Protein AF-K1SGU3-F1 (afdb_monomer)

Organism: NCBI:txid408170

InterPro domains:
  IPR025964 GGGtGRT protein [PF14057] (1-162)

Mean predicted aligned error: 10.77 Å

Solvent-accessible surface area (backbone atoms only — not comparable to full-atom values): 9312 Å² total; per-residue (Å²): 97,28,15,44,38,40,65,48,66,40,85,89,80,68,47,74,42,81,77,44,77,48,69,73,36,75,68,77,40,28,72,43,73,45,74,72,63,95,45,41,68,47,38,30,43,50,42,59,74,71,59,62,45,70,50,75,43,73,51,34,76,54,74,85,53,46,58,53,62,17,49,18,52,43,47,53,52,29,55,77,70,73,44,79,65,48,32,31,37,44,34,26,22,30,59,61,39,36,24,30,84,70,60,75,51,42,78,60,25,52,58,53,33,51,49,56,48,62,53,41,35,82,44,73,42,77,59,47,96,78,44,73,65,50,58,53,42,29,69,72,73,70,43,54,68,68,58,47,49,51,52,52,50,52,51,52,50,52,50,53,53,35,45,76,68,65,75,101

Nearest PDB structures (foldseek):
  6hcd-assembly2_D  TM=2.982E-01  e=5.479E-02  Archaeoglobus fulgidus
  3kia-assembly1_C  TM=4.310E-01  e=1.080E+00  synthetic construct
  5x3t-assembly1_H  TM=3.582E-01  e=7.813E-01  Mycobacterium tuberculosis H37Rv
  3fdx-assembly1_A  TM=3.004E-01  e=2.509E+00  Klebsiella pneumoniae subsp. pneumoniae MGH 78578

Foldseek 3Di:
DEKEWEWDADPVVLDIDTPDIHQPDDDPRHVHYDYDDPALSNLLNVCVVVVAAEEEAEAPLPVPPRRLVNLLVNQVVCVVVVHHHAYEYAALRLCVCLPCVNVVPHPVSVVVSVCSRPSHHPYYQNDDCPDVVQVVCCVVVVDGRVVVVVVVVVVVVVVVVCVVVVVD

Sequence (168 aa):
GFTYVQTKFDYYTGKLEIVKETAYSKGERANVRCYGADDVREGVAIMHHEGVDVSITGNSTNPTRFQHPVAGTYKKECIEQGKKYFSVASGGGTGRTLHPDNMAAGPASYGMTDTMGRMHSDAQFAGSSSVPAHVEMMGLIGMGNNPMVGATVAVAVAVEEAAKAGKF

pLDDT: mean 81.57, std 15.3, range [46.88, 97.88]

Radius of gyration: 18.99 Å; Cα contacts (8 Å, |Δi|>4): 237; chains: 1; bounding box: 48×47×56 Å

Secondary structure (DSSP, 8-state):
--EEEEEEE-TTT--EEEEEEEESSSSGGGG-EEE--SSHHHHHHHHHHTT-SEEEEPP-SSTTSTHHHHHHHHHHHHHHTT---EEEEETTTHHHHT-HHHHT-TTHHHHHHHHHHHTT-SEEE---TTSHHHHHHHHHHS--HHHHHHHHHHHHHHHHHHHHTT--

Structure (mmCIF, N/CA/C/O backbone):
data_AF-K1SGU3-F1
#
_entry.id   AF-K1SGU3-F1
#
loop_
_atom_site.group_PDB
_atom_site.id
_atom_site.type_symbol
_atom_site.label_atom_id
_atom_site.label_alt_id
_atom_site.label_comp_id
_atom_site.label_asym_id
_atom_site.label_entity_id
_atom_site.label_seq_id
_atom_site.pdbx_PDB_ins_code
_atom_site.Cartn_x
_atom_site.Cartn_y
_atom_site.Cartn_z
_atom_site.occupancy
_atom_site.B_iso_or_equiv
_atom_site.auth_seq_id
_atom_site.auth_comp_id
_atom_site.auth_asym_id
_atom_site.auth_atom_id
_atom_site.pdbx_PDB_model_num
ATOM 1 N N . GLY A 1 1 ? 5.837 -17.575 6.474 1.00 86.31 1 GLY A N 1
ATOM 2 C CA . GLY A 1 1 ? 5.232 -18.318 5.360 1.00 86.31 1 GLY A CA 1
ATOM 3 C C . GLY A 1 1 ? 4.372 -17.353 4.590 1.00 86.31 1 GLY A C 1
ATOM 4 O O . GLY A 1 1 ? 3.829 -16.465 5.237 1.00 86.31 1 GLY A O 1
ATOM 5 N N . PHE A 1 2 ? 4.359 -17.467 3.268 1.00 95.94 2 PHE A N 1
ATOM 6 C CA . PHE A 1 2 ? 3.615 -16.608 2.348 1.00 95.94 2 PHE A CA 1
ATOM 7 C C . PHE A 1 2 ? 3.502 -17.304 0.983 1.00 95.94 2 PHE A C 1
ATOM 9 O O . PHE A 1 2 ? 4.184 -18.307 0.736 1.00 95.94 2 PHE A O 1
ATOM 16 N N . THR A 1 3 ? 2.673 -16.753 0.106 1.00 97.81 3 THR A N 1
ATOM 17 C CA . THR A 1 3 ? 2.586 -17.102 -1.312 1.00 97.81 3 THR A CA 1
ATOM 18 C C . THR A 1 3 ? 3.156 -15.955 -2.127 1.00 97.81 3 THR A C 1
ATOM 20 O O . THR A 1 3 ? 2.662 -14.834 -2.055 1.00 97.81 3 THR A O 1
ATOM 23 N N . TYR A 1 4 ? 4.229 -16.216 -2.869 1.00 97.69 4 TYR A N 1
ATOM 24 C CA . TYR A 1 4 ? 4.753 -15.249 -3.829 1.00 97.69 4 TYR A CA 1
ATOM 25 C C . TYR A 1 4 ? 3.826 -15.195 -5.038 1.00 97.69 4 TYR A C 1
ATOM 27 O O . TYR A 1 4 ? 3.503 -16.244 -5.598 1.00 97.69 4 TYR A O 1
ATOM 35 N N . VAL A 1 5 ? 3.425 -13.987 -5.423 1.00 97.88 5 VAL A N 1
ATOM 36 C CA . VAL A 1 5 ? 2.577 -13.730 -6.584 1.00 97.88 5 VAL A CA 1
ATOM 37 C C . VAL A 1 5 ? 3.363 -12.856 -7.549 1.00 97.88 5 VAL A C 1
ATOM 39 O O . VAL A 1 5 ? 3.706 -11.714 -7.242 1.00 97.88 5 VAL A O 1
ATOM 42 N N . GLN A 1 6 ? 3.685 -13.425 -8.705 1.00 97.06 6 GLN A N 1
ATOM 43 C CA . GLN A 1 6 ? 4.348 -12.718 -9.787 1.00 97.06 6 GLN A CA 1
ATOM 44 C C . GLN A 1 6 ? 3.293 -12.128 -10.713 1.00 97.06 6 GLN A C 1
ATOM 46 O O . GLN A 1 6 ? 2.422 -12.850 -11.212 1.00 97.06 6 GLN A O 1
ATOM 51 N N . THR A 1 7 ? 3.408 -10.832 -10.967 1.00 97.31 7 THR A N 1
ATOM 52 C CA . THR A 1 7 ? 2.522 -10.092 -11.858 1.00 97.31 7 THR A CA 1
ATOM 53 C C . THR A 1 7 ? 3.219 -9.714 -13.158 1.00 97.31 7 THR A C 1
ATOM 55 O O . THR A 1 7 ? 4.446 -9.728 -13.270 1.00 97.31 7 THR A O 1
ATOM 58 N N . LYS A 1 8 ? 2.405 -9.429 -14.170 1.00 96.69 8 LYS A N 1
ATOM 59 C CA . LYS A 1 8 ? 2.799 -8.749 -15.395 1.00 96.69 8 LYS A CA 1
ATOM 60 C C . LYS A 1 8 ? 1.792 -7.636 -15.642 1.00 96.69 8 LYS A C 1
ATOM 62 O O . LYS A 1 8 ? 0.604 -7.906 -15.822 1.00 96.69 8 LYS A O 1
ATOM 67 N N . PHE A 1 9 ? 2.267 -6.399 -15.647 1.00 97.19 9 PHE A N 1
ATOM 68 C CA . PHE A 1 9 ? 1.440 -5.232 -15.911 1.00 97.19 9 PHE A CA 1
ATOM 69 C C . PHE A 1 9 ? 1.565 -4.790 -17.370 1.00 97.19 9 PHE A C 1
ATOM 71 O O . PHE A 1 9 ? 2.662 -4.567 -17.884 1.00 97.19 9 PHE A O 1
ATOM 78 N N . ASP A 1 10 ? 0.433 -4.673 -18.059 1.00 96.00 10 ASP A N 1
ATOM 79 C CA . ASP A 1 10 ? 0.379 -4.109 -19.403 1.00 96.00 10 ASP A CA 1
ATOM 80 C C . ASP A 1 10 ? 0.216 -2.588 -19.323 1.00 96.00 10 ASP A C 1
ATOM 82 O O . ASP A 1 10 ? -0.847 -2.060 -19.000 1.00 96.00 10 ASP A O 1
ATOM 86 N N . TYR A 1 11 ? 1.277 -1.868 -19.672 1.00 94.19 11 TYR A N 1
ATOM 87 C CA . TYR A 1 11 ? 1.319 -0.410 -19.635 1.00 94.19 11 TYR A CA 1
ATOM 88 C C . TYR A 1 11 ? 0.398 0.285 -20.636 1.00 94.19 11 TYR A C 1
ATOM 90 O O . TYR A 1 11 ? 0.012 1.435 -20.383 1.00 94.19 11 TYR A O 1
ATOM 98 N N . TYR A 1 12 ? 0.060 -0.384 -21.740 1.00 95.19 12 TYR A N 1
ATOM 99 C CA . TYR A 1 12 ? -0.816 0.153 -22.776 1.00 95.19 12 TYR A CA 1
ATOM 100 C C . TYR A 1 12 ? -2.281 0.051 -22.361 1.00 95.19 12 TYR A C 1
ATOM 102 O O . TYR A 1 12 ? -3.032 1.005 -22.546 1.00 95.19 12 TYR A O 1
ATOM 110 N N . THR A 1 13 ? -2.681 -1.082 -21.777 1.00 96.19 13 THR A N 1
ATOM 111 C CA . THR A 1 13 ? -4.084 -1.332 -21.400 1.00 96.19 13 THR A CA 1
ATOM 112 C C . THR A 1 13 ? -4.391 -1.049 -19.930 1.00 96.19 13 THR A C 1
ATOM 114 O O . THR A 1 13 ? -5.554 -0.895 -19.570 1.00 96.19 13 THR A O 1
ATOM 117 N N . GLY A 1 14 ? -3.373 -0.966 -19.071 1.00 92.75 14 GLY A N 1
ATOM 118 C CA . GLY A 1 14 ? -3.524 -0.852 -17.619 1.00 92.75 14 GLY A CA 1
ATOM 119 C C . GLY A 1 14 ? -3.942 -2.157 -16.935 1.00 92.75 14 GLY A C 1
ATOM 120 O O . GLY A 1 14 ? -4.363 -2.129 -15.780 1.00 92.75 14 GLY A O 1
ATOM 121 N N . LYS A 1 15 ? -3.868 -3.297 -17.633 1.00 95.31 15 LYS A N 1
ATOM 122 C CA . LYS A 1 15 ? -4.307 -4.591 -17.108 1.00 95.31 15 LYS A CA 1
ATOM 123 C C . LYS A 1 15 ? -3.189 -5.277 -16.320 1.00 95.31 15 LYS A C 1
ATOM 125 O O . LYS A 1 15 ? -2.067 -5.402 -16.805 1.00 95.31 15 LYS A O 1
ATOM 130 N N . LEU A 1 16 ? -3.527 -5.773 -15.132 1.00 97.00 16 LEU A N 1
ATOM 131 C CA . LEU A 1 16 ? -2.672 -6.644 -14.329 1.00 97.00 16 LEU A CA 1
ATOM 132 C C . LEU A 1 16 ? -2.994 -8.114 -14.621 1.00 97.00 16 LEU A C 1
ATOM 134 O O . LEU A 1 16 ? -4.161 -8.510 -14.610 1.00 97.00 16 LEU A O 1
ATOM 138 N N . GLU A 1 17 ? -1.967 -8.926 -14.845 1.00 96.88 17 GLU A N 1
ATOM 139 C CA . GLU A 1 17 ? -2.078 -10.379 -14.972 1.00 96.88 17 GLU A CA 1
ATOM 140 C C . GLU A 1 17 ? -1.209 -11.071 -13.920 1.00 96.88 17 GLU A C 1
ATOM 142 O O . GLU A 1 17 ? -0.059 -10.688 -13.709 1.00 96.88 17 GLU A O 1
ATOM 147 N N . ILE A 1 18 ? -1.738 -12.113 -13.276 1.00 97.25 18 ILE A N 1
ATOM 148 C CA . ILE A 1 18 ? -0.941 -13.003 -12.429 1.00 97.25 18 ILE A CA 1
ATOM 149 C C . ILE A 1 18 ? -0.333 -14.079 -13.320 1.00 97.25 18 ILE A C 1
ATOM 151 O O . ILE A 1 18 ? -1.050 -14.888 -13.903 1.00 97.25 18 ILE A O 1
ATOM 155 N N . VAL A 1 19 ? 0.996 -14.112 -13.399 1.00 97.19 19 VAL A N 1
ATOM 156 C CA . VAL A 1 19 ? 1.718 -15.070 -14.251 1.00 97.19 19 VAL A CA 1
ATOM 157 C C . VAL A 1 19 ? 2.230 -16.283 -13.478 1.00 97.19 19 VAL A C 1
ATOM 159 O O . VAL A 1 19 ? 2.503 -17.323 -14.077 1.00 97.19 19 VAL A O 1
ATOM 162 N N . LYS A 1 20 ? 2.378 -16.174 -12.151 1.00 97.19 20 LYS A N 1
ATOM 163 C CA . LYS A 1 20 ? 2.837 -17.280 -11.302 1.00 97.19 20 LYS A CA 1
ATOM 164 C C . LYS A 1 20 ? 2.442 -17.080 -9.844 1.00 97.19 20 LYS A C 1
ATOM 166 O O . LYS A 1 20 ? 2.608 -15.994 -9.299 1.00 97.19 20 LYS A O 1
ATOM 171 N N . GLU A 1 21 ? 2.044 -18.169 -9.189 1.00 97.44 21 GLU A N 1
ATOM 172 C CA . GLU A 1 21 ? 1.878 -18.233 -7.735 1.00 97.44 21 GLU A CA 1
ATOM 173 C C . GLU A 1 21 ? 2.736 -19.361 -7.158 1.00 97.44 21 GLU A C 1
ATOM 175 O O . GLU A 1 21 ? 2.814 -20.457 -7.713 1.00 97.44 21 GLU A O 1
ATOM 180 N N . THR A 1 22 ? 3.456 -19.097 -6.068 1.00 97.38 22 THR A N 1
ATOM 181 C CA . THR A 1 22 ? 4.302 -20.099 -5.399 1.00 97.38 22 THR A CA 1
ATOM 182 C C . THR A 1 22 ? 4.137 -19.995 -3.888 1.00 97.38 22 THR A C 1
ATOM 184 O O . THR A 1 22 ? 4.614 -19.049 -3.262 1.00 97.38 22 THR A O 1
ATOM 187 N N . ALA A 1 23 ? 3.461 -20.981 -3.296 1.00 97.44 23 ALA A N 1
ATOM 188 C CA . ALA A 1 23 ? 3.254 -21.071 -1.855 1.00 97.44 23 ALA A CA 1
ATOM 189 C C . ALA A 1 23 ? 4.498 -21.650 -1.160 1.00 97.44 23 ALA A C 1
ATOM 191 O O . ALA A 1 23 ? 4.863 -22.805 -1.375 1.00 97.44 23 ALA A O 1
ATOM 192 N N . TYR A 1 24 ? 5.128 -20.866 -0.282 1.00 96.50 24 TYR A N 1
ATOM 193 C CA . TYR A 1 24 ? 6.303 -21.283 0.500 1.00 96.50 24 TYR A CA 1
ATOM 194 C C . TYR A 1 24 ? 5.943 -21.851 1.881 1.00 96.50 24 TYR A C 1
ATOM 196 O O . TYR A 1 24 ? 6.814 -22.178 2.686 1.00 96.50 24 TYR A O 1
ATOM 204 N N . SER A 1 25 ? 4.653 -21.946 2.198 1.00 95.38 25 SER A N 1
ATOM 205 C CA . SER A 1 25 ? 4.156 -22.539 3.439 1.00 95.38 25 SER A CA 1
ATOM 206 C C . SER A 1 25 ? 2.782 -23.166 3.241 1.00 95.38 25 SER A C 1
ATOM 208 O O . SER A 1 25 ? 2.116 -22.892 2.251 1.00 95.38 25 SER A O 1
ATOM 210 N N . LYS A 1 26 ? 2.350 -23.979 4.209 1.00 93.56 26 LYS A N 1
ATOM 211 C CA . LYS A 1 26 ? 0.991 -24.532 4.296 1.00 93.56 26 LYS A CA 1
ATOM 212 C C . LYS A 1 26 ? 0.189 -23.815 5.393 1.00 93.56 26 LYS A C 1
ATOM 214 O O . LYS A 1 26 ? 0.782 -23.171 6.261 1.00 93.56 26 LYS A O 1
ATOM 219 N N . GLY A 1 27 ? -1.136 -23.967 5.371 1.00 93.25 27 GLY A N 1
ATOM 220 C CA . GLY A 1 27 ? -2.049 -23.372 6.356 1.00 93.25 27 GLY A CA 1
ATOM 221 C C . GLY A 1 27 ? -2.228 -21.862 6.175 1.00 93.25 27 GLY A C 1
ATOM 222 O O . GLY 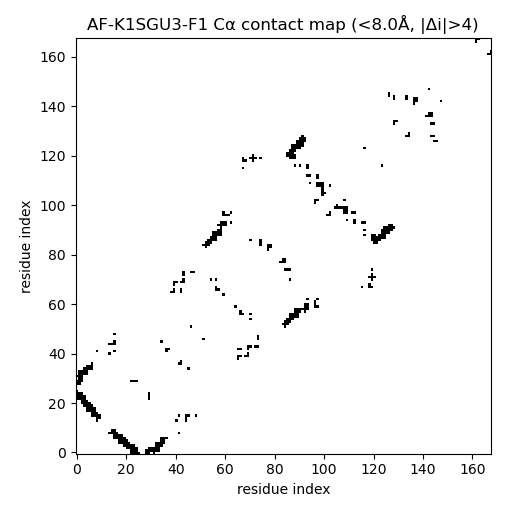A 1 27 ? -1.924 -21.323 5.116 1.00 93.25 27 GLY A O 1
ATOM 223 N N . GLU A 1 28 ? -2.683 -21.167 7.219 1.00 94.31 28 GLU A N 1
ATOM 224 C CA . GLU A 1 28 ? -3.068 -19.742 7.163 1.00 94.31 28 GLU A CA 1
ATOM 225 C C . GLU A 1 28 ? -1.964 -18.814 6.649 1.00 94.31 28 GLU A C 1
ATOM 227 O O . GLU A 1 28 ? -2.229 -17.843 5.947 1.00 94.31 28 GLU A O 1
ATOM 232 N N . ARG A 1 29 ? -0.698 -19.134 6.937 1.00 92.31 29 ARG A N 1
ATOM 233 C CA . ARG A 1 29 ? 0.446 -18.350 6.453 1.00 92.31 29 ARG A CA 1
ATOM 234 C C . ARG A 1 29 ? 0.563 -18.352 4.924 1.00 92.31 29 ARG A C 1
ATOM 236 O O . ARG A 1 29 ? 1.154 -17.431 4.381 1.00 92.31 29 ARG A O 1
ATOM 243 N N . ALA A 1 30 ? 0.010 -19.345 4.225 1.00 95.12 30 ALA A N 1
ATOM 244 C CA . ALA A 1 30 ? -0.041 -19.359 2.762 1.00 95.12 30 ALA A CA 1
ATOM 245 C C . ALA A 1 30 ? -0.996 -18.294 2.189 1.00 95.12 30 ALA A C 1
ATOM 247 O O . ALA A 1 30 ? -0.829 -17.899 1.038 1.00 95.12 30 ALA A O 1
ATOM 248 N N . ASN A 1 31 ? -1.942 -17.790 2.988 1.00 94.50 31 ASN A N 1
ATOM 249 C CA . ASN A 1 31 ? -2.879 -16.743 2.572 1.00 94.50 31 ASN A CA 1
ATOM 250 C C . ASN A 1 31 ? -2.222 -15.357 2.515 1.00 94.50 31 ASN A C 1
ATOM 252 O O . ASN A 1 31 ? -2.785 -14.430 1.942 1.00 94.50 31 ASN A O 1
ATOM 256 N N . VAL A 1 32 ? -1.026 -15.198 3.094 1.00 95.81 32 VAL A N 1
ATOM 257 C CA . VAL A 1 32 ? -0.248 -13.964 2.968 1.00 95.81 32 VAL A CA 1
ATOM 258 C C . VAL A 1 32 ? 0.313 -13.905 1.551 1.00 95.81 32 VAL A C 1
ATOM 260 O O . VAL A 1 32 ? 1.259 -14.623 1.232 1.00 95.81 32 VAL A O 1
ATOM 263 N N . ARG A 1 33 ? -0.280 -13.071 0.695 1.00 96.88 33 ARG A N 1
ATOM 264 C CA . ARG A 1 33 ? 0.159 -12.871 -0.691 1.00 96.88 33 ARG A CA 1
ATOM 265 C C . ARG A 1 33 ? 1.242 -11.794 -0.736 1.00 96.88 33 ARG A C 1
ATOM 267 O O . ARG A 1 33 ? 1.060 -10.692 -0.226 1.00 96.88 33 ARG A O 1
ATOM 274 N N . CYS A 1 34 ? 2.388 -12.124 -1.321 1.00 96.19 34 CYS A N 1
ATOM 275 C CA . CYS A 1 34 ? 3.523 -11.220 -1.464 1.00 96.19 34 CYS A CA 1
ATOM 276 C C . CYS A 1 34 ? 3.734 -10.887 -2.937 1.00 96.19 34 CYS A C 1
ATOM 278 O O . CYS A 1 34 ? 4.171 -11.739 -3.712 1.00 96.19 34 CYS A O 1
ATOM 280 N N . TYR A 1 35 ? 3.453 -9.634 -3.278 1.00 95.69 35 TYR A N 1
ATOM 281 C CA . TYR A 1 35 ? 3.627 -9.068 -4.608 1.00 95.69 35 TYR A CA 1
ATOM 282 C C . TYR A 1 35 ? 4.961 -8.325 -4.717 1.00 95.69 35 TYR A C 1
ATOM 284 O O . TYR A 1 35 ? 5.400 -7.682 -3.760 1.00 95.69 35 TYR A O 1
ATOM 292 N N . GLY A 1 36 ? 5.586 -8.391 -5.891 1.00 90.00 36 GLY A N 1
ATOM 293 C CA . GLY A 1 36 ? 6.620 -7.446 -6.309 1.00 90.00 36 GLY A CA 1
ATOM 294 C C . GLY A 1 36 ? 6.028 -6.539 -7.380 1.00 90.00 36 GLY A C 1
ATOM 295 O O . GLY A 1 36 ? 5.546 -7.061 -8.374 1.00 90.00 36 GLY A O 1
ATOM 296 N N . ALA A 1 37 ? 6.029 -5.228 -7.146 1.00 90.12 37 ALA A N 1
ATOM 297 C CA . ALA A 1 37 ? 5.559 -4.237 -8.108 1.00 90.12 37 ALA A CA 1
ATOM 298 C C . ALA A 1 37 ? 6.747 -3.407 -8.600 1.00 90.12 37 ALA A C 1
ATOM 300 O O . ALA A 1 37 ? 7.534 -2.925 -7.776 1.00 90.12 37 ALA A O 1
ATOM 301 N N . ASP A 1 38 ? 6.847 -3.227 -9.912 1.00 90.25 38 ASP A N 1
ATOM 302 C CA . ASP A 1 38 ? 7.935 -2.486 -10.549 1.00 90.25 38 ASP A CA 1
ATOM 303 C C . ASP A 1 38 ? 7.719 -0.967 -10.473 1.00 90.25 38 ASP A C 1
ATOM 305 O O . ASP A 1 38 ? 8.684 -0.200 -10.436 1.00 90.25 38 ASP A O 1
ATOM 309 N N . ASP A 1 39 ? 6.464 -0.513 -10.382 1.00 91.69 39 ASP A N 1
ATOM 310 C CA . ASP A 1 39 ? 6.120 0.903 -10.265 1.00 91.69 39 ASP A CA 1
ATOM 311 C C . ASP A 1 39 ? 4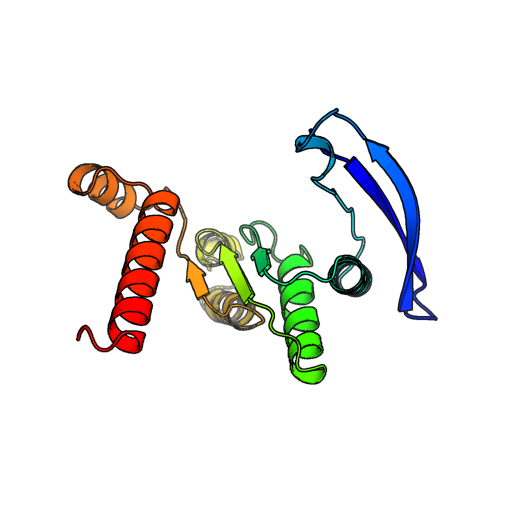.775 1.180 -9.567 1.00 91.69 39 ASP A C 1
ATOM 313 O O . ASP A 1 39 ? 4.099 0.297 -9.031 1.00 91.69 39 ASP A O 1
ATOM 317 N N . VAL A 1 40 ? 4.398 2.463 -9.553 1.00 92.88 40 VAL A N 1
ATOM 318 C CA . VAL A 1 40 ? 3.159 2.959 -8.948 1.00 92.88 40 VAL A CA 1
ATOM 319 C C . VAL A 1 40 ? 1.910 2.398 -9.631 1.00 92.88 40 VAL A C 1
ATOM 321 O O . VAL A 1 40 ? 0.957 2.049 -8.942 1.00 92.88 40 VAL A O 1
ATOM 324 N N . ARG A 1 41 ? 1.881 2.322 -10.966 1.00 95.50 41 ARG A N 1
ATOM 325 C CA . ARG A 1 41 ? 0.692 1.901 -11.723 1.00 95.50 41 ARG A CA 1
ATOM 326 C C . ARG A 1 41 ? 0.409 0.425 -11.490 1.00 95.50 41 ARG A C 1
ATOM 328 O O . ARG A 1 41 ? -0.734 0.071 -11.212 1.00 95.50 41 ARG A O 1
ATOM 335 N N . GLU A 1 42 ? 1.445 -0.408 -11.536 1.00 96.44 42 GLU A N 1
ATOM 336 C CA . GLU A 1 42 ? 1.313 -1.824 -11.201 1.00 96.44 42 GLU A CA 1
ATOM 337 C C . GLU A 1 42 ? 0.884 -2.003 -9.739 1.00 96.44 42 GLU A C 1
ATOM 339 O O . GLU A 1 42 ? -0.054 -2.749 -9.459 1.00 96.44 42 GLU A O 1
ATOM 344 N N . GLY A 1 43 ? 1.496 -1.261 -8.809 1.00 95.56 43 GLY A N 1
ATOM 345 C CA . GLY A 1 43 ? 1.116 -1.291 -7.397 1.00 95.56 43 GLY A CA 1
ATOM 346 C C . GLY A 1 43 ? -0.354 -0.930 -7.160 1.00 95.56 43 GLY A C 1
ATOM 347 O O . GLY A 1 43 ? -1.040 -1.617 -6.408 1.00 95.56 43 GLY A O 1
ATOM 348 N N . VAL A 1 44 ? -0.871 0.107 -7.825 1.00 96.69 44 VAL A N 1
ATOM 349 C CA . VAL A 1 44 ? -2.293 0.494 -7.750 1.00 96.69 44 VAL A CA 1
ATOM 350 C C . VAL A 1 44 ? -3.191 -0.590 -8.344 1.00 96.69 44 VAL A C 1
ATOM 352 O O . VAL A 1 44 ? -4.213 -0.933 -7.750 1.00 96.69 44 VAL A O 1
ATOM 355 N N . ALA A 1 45 ? -2.799 -1.183 -9.472 1.00 97.44 45 ALA A N 1
ATOM 356 C CA . ALA A 1 45 ? -3.556 -2.269 -10.082 1.00 97.44 45 ALA A CA 1
ATOM 357 C C . ALA A 1 45 ? -3.620 -3.510 -9.175 1.00 97.44 45 ALA A C 1
ATOM 359 O O . ALA A 1 45 ? -4.670 -4.145 -9.090 1.00 97.44 45 ALA A O 1
ATOM 360 N N . ILE A 1 46 ? -2.543 -3.819 -8.442 1.00 97.56 46 ILE A N 1
ATOM 361 C CA . ILE A 1 46 ? -2.531 -4.875 -7.415 1.00 97.56 46 ILE A CA 1
ATOM 362 C C . ILE A 1 46 ? -3.521 -4.548 -6.292 1.00 97.56 46 ILE A C 1
ATOM 364 O O . ILE A 1 46 ? -4.286 -5.417 -5.881 1.00 97.56 46 ILE A O 1
ATOM 368 N N . MET A 1 47 ? -3.552 -3.300 -5.815 1.00 97.12 47 MET A N 1
ATOM 369 C CA . MET A 1 47 ? -4.485 -2.880 -4.759 1.00 97.12 47 MET A CA 1
ATOM 370 C C . MET A 1 47 ? -5.951 -3.050 -5.185 1.00 97.12 47 MET A C 1
ATOM 372 O O . MET A 1 47 ? -6.764 -3.528 -4.392 1.00 97.12 47 MET A O 1
ATOM 376 N N . HIS A 1 48 ? -6.277 -2.720 -6.441 1.00 97.25 48 HIS A N 1
ATOM 377 C CA . HIS A 1 48 ? -7.602 -2.977 -7.022 1.00 97.25 48 HIS A CA 1
ATOM 378 C C . HIS A 1 48 ? -7.896 -4.463 -7.175 1.00 97.25 48 HIS A C 1
ATOM 380 O O . HIS A 1 48 ? -8.984 -4.896 -6.808 1.00 97.25 48 HIS A O 1
ATOM 386 N N . HIS A 1 49 ? -6.934 -5.239 -7.681 1.00 96.88 49 HIS A N 1
ATOM 387 C CA . HIS A 1 49 ? -7.081 -6.681 -7.873 1.00 96.88 49 HIS A CA 1
ATOM 388 C C . HIS A 1 49 ? -7.404 -7.404 -6.560 1.00 96.88 49 HIS A C 1
ATOM 390 O O . HIS A 1 49 ? -8.318 -8.221 -6.511 1.00 96.88 49 HIS A O 1
ATOM 396 N N . GLU A 1 50 ? -6.691 -7.067 -5.482 1.00 96.38 50 GLU A N 1
ATOM 397 C CA . GLU A 1 50 ? -6.932 -7.632 -4.149 1.00 96.38 50 GLU A CA 1
ATOM 398 C C . GLU A 1 50 ? -8.121 -6.989 -3.425 1.00 96.38 50 GLU A C 1
ATOM 400 O O . GLU A 1 50 ? -8.520 -7.450 -2.358 1.00 96.38 50 GLU A O 1
ATOM 405 N N . GLY A 1 51 ? -8.680 -5.906 -3.971 1.00 96.31 51 GLY A N 1
ATOM 406 C CA . GLY A 1 51 ? -9.804 -5.207 -3.372 1.00 96.31 51 GLY A CA 1
ATOM 407 C C . GLY A 1 51 ? -9.487 -4.623 -1.996 1.00 96.31 51 GLY A C 1
ATOM 408 O O . GLY A 1 51 ? -10.380 -4.568 -1.160 1.00 96.31 51 GLY A O 1
ATOM 409 N N . VAL A 1 52 ? -8.270 -4.128 -1.767 1.00 96.38 52 VAL A N 1
ATOM 410 C CA . VAL A 1 52 ? -7.788 -3.722 -0.435 1.00 96.38 52 VAL A CA 1
ATOM 411 C C . VAL A 1 52 ? -8.686 -2.666 0.226 1.00 96.38 52 VAL A C 1
ATOM 413 O O . VAL A 1 52 ? -8.928 -1.608 -0.358 1.00 96.38 52 VAL A O 1
ATOM 416 N N . ASP A 1 53 ? -9.113 -2.930 1.463 1.00 94.81 53 ASP A N 1
ATOM 417 C CA . ASP A 1 53 ? -9.909 -2.005 2.289 1.00 94.81 53 ASP A CA 1
ATOM 418 C C . ASP A 1 53 ? -9.064 -1.246 3.319 1.00 94.81 53 ASP A C 1
ATOM 420 O O . ASP A 1 53 ? -9.385 -0.116 3.687 1.00 94.81 53 ASP A O 1
ATOM 424 N N . VAL A 1 54 ? -7.968 -1.851 3.784 1.00 92.69 54 VAL A N 1
ATOM 425 C CA . VAL A 1 54 ? -7.066 -1.272 4.786 1.00 92.69 54 VAL A CA 1
ATOM 426 C C . VAL A 1 54 ? -5.621 -1.468 4.356 1.00 92.69 54 VAL A C 1
ATOM 428 O O . VAL A 1 54 ? -5.227 -2.580 4.008 1.00 92.69 54 VAL A O 1
ATOM 431 N N . SER A 1 55 ? -4.807 -0.414 4.421 1.00 90.12 55 SER A N 1
ATOM 432 C CA . SER A 1 55 ? -3.366 -0.525 4.187 1.00 90.12 55 SER A CA 1
ATOM 433 C C . SER A 1 55 ? -2.533 0.164 5.258 1.00 90.12 55 SER A C 1
ATOM 435 O O . SER A 1 55 ? -2.914 1.180 5.843 1.00 90.12 55 SER A O 1
ATOM 437 N N . ILE A 1 56 ? -1.349 -0.400 5.478 1.00 85.81 56 ILE A N 1
ATOM 438 C CA . ILE A 1 56 ? -0.309 0.175 6.322 1.00 85.81 56 ILE A CA 1
ATOM 439 C C . ILE A 1 56 ? 0.937 0.306 5.453 1.00 85.81 56 ILE A C 1
ATOM 441 O O . ILE A 1 56 ? 1.449 -0.697 4.953 1.00 85.81 56 ILE A O 1
ATOM 445 N N . THR A 1 57 ? 1.432 1.527 5.265 1.00 79.81 57 THR A N 1
ATOM 446 C CA . THR A 1 57 ? 2.687 1.765 4.543 1.00 79.81 57 THR A CA 1
ATOM 447 C C . THR A 1 57 ? 3.854 1.844 5.524 1.00 79.81 57 THR A C 1
ATOM 449 O O . THR A 1 57 ? 3.754 2.421 6.611 1.00 79.81 57 THR A O 1
ATOM 452 N N . GLY A 1 58 ? 4.960 1.185 5.166 1.00 70.25 58 GLY A N 1
ATOM 453 C CA . GLY A 1 58 ? 6.159 1.110 5.997 1.00 70.25 58 GLY A CA 1
ATOM 454 C C . GLY A 1 58 ? 6.935 2.428 6.056 1.00 70.25 58 GLY A C 1
ATOM 455 O O . GLY A 1 58 ? 6.671 3.363 5.307 1.00 70.25 58 GLY A O 1
ATOM 456 N N . ASN A 1 59 ? 7.925 2.473 6.954 1.00 62.06 59 ASN A N 1
ATOM 457 C CA . ASN A 1 59 ? 8.893 3.566 7.067 1.00 62.06 59 ASN A CA 1
ATOM 458 C C . ASN A 1 59 ? 9.455 3.938 5.682 1.00 62.06 59 ASN A C 1
ATOM 460 O O . ASN A 1 59 ? 9.991 3.078 4.982 1.00 62.06 59 ASN A O 1
ATOM 464 N N . SER A 1 60 ? 9.383 5.224 5.336 1.00 59.56 60 SER A N 1
ATOM 465 C CA . SER A 1 60 ? 9.940 5.840 4.129 1.00 59.56 60 SER A CA 1
ATOM 466 C C . SER A 1 60 ? 11.477 5.827 4.067 1.00 59.56 60 SER A C 1
ATOM 468 O O . SER A 1 60 ? 12.044 6.747 3.488 1.00 59.56 60 SER A O 1
ATOM 470 N N . THR A 1 61 ? 12.161 4.806 4.614 1.00 56.97 61 THR A N 1
ATOM 471 C CA . THR A 1 61 ? 13.634 4.673 4.679 1.00 56.97 61 THR A CA 1
ATOM 472 C C . THR A 1 61 ? 14.290 4.851 3.324 1.00 56.97 61 THR A C 1
ATOM 474 O O . THR A 1 61 ? 15.440 5.269 3.241 1.00 56.97 61 THR A O 1
ATOM 477 N N . ASN A 1 62 ? 13.534 4.564 2.270 1.00 64.31 62 ASN A N 1
ATOM 478 C CA . ASN A 1 62 ? 13.791 5.113 0.964 1.00 64.31 62 ASN A CA 1
ATOM 479 C C . ASN A 1 62 ? 12.485 5.714 0.396 1.00 64.31 62 ASN A C 1
ATOM 481 O O . ASN A 1 62 ? 11.587 4.945 0.040 1.00 64.31 62 ASN A O 1
ATOM 485 N N . PRO A 1 63 ? 12.366 7.052 0.287 1.00 62.53 63 PRO A N 1
ATOM 486 C CA . PRO A 1 63 ? 11.170 7.716 -0.233 1.00 62.53 63 PRO A CA 1
ATOM 487 C C . PRO A 1 63 ? 10.958 7.473 -1.734 1.00 62.53 63 PRO A C 1
ATOM 489 O O . PRO A 1 63 ? 9.872 7.746 -2.236 1.00 62.53 63 PRO A O 1
ATOM 492 N N . THR A 1 64 ? 11.953 6.929 -2.450 1.00 65.00 64 THR A N 1
ATOM 493 C CA . THR A 1 64 ? 11.778 6.494 -3.844 1.00 65.00 64 THR A CA 1
ATOM 494 C C . THR A 1 64 ? 11.011 5.179 -3.958 1.00 65.00 64 THR A C 1
ATOM 496 O O . THR A 1 64 ? 10.639 4.784 -5.059 1.00 65.00 64 THR A O 1
ATOM 499 N N . ARG A 1 65 ? 10.732 4.492 -2.839 1.00 71.69 65 ARG A N 1
ATOM 500 C CA . ARG A 1 65 ? 9.818 3.348 -2.837 1.00 71.69 65 ARG A CA 1
ATOM 501 C C . ARG A 1 65 ? 8.403 3.857 -3.087 1.00 71.69 65 ARG A C 1
ATOM 503 O O . ARG A 1 65 ? 7.869 4.653 -2.322 1.00 71.69 65 ARG A O 1
ATOM 510 N N . PHE A 1 66 ? 7.772 3.334 -4.130 1.00 80.75 66 PHE A N 1
ATOM 511 C CA . PHE A 1 66 ? 6.476 3.762 -4.667 1.00 80.75 66 PHE A CA 1
ATOM 512 C C . PHE A 1 66 ? 5.265 3.588 -3.730 1.00 80.75 66 PHE A C 1
ATOM 514 O O . PHE A 1 66 ? 4.141 3.876 -4.121 1.00 80.75 66 PHE A O 1
ATOM 521 N N . GLN A 1 67 ? 5.468 3.164 -2.482 1.00 84.94 67 GLN A N 1
ATOM 522 C CA . GLN A 1 67 ? 4.417 2.791 -1.531 1.00 84.94 67 GLN A CA 1
ATOM 523 C C . GLN A 1 67 ? 3.452 3.944 -1.212 1.00 84.94 67 GLN A C 1
ATOM 525 O O . GLN A 1 67 ? 2.241 3.739 -1.228 1.00 84.94 67 GLN A O 1
ATOM 530 N N . HIS A 1 68 ? 3.966 5.154 -0.957 1.00 86.19 68 HIS A N 1
ATOM 531 C CA . HIS A 1 68 ? 3.110 6.314 -0.675 1.00 86.19 68 HIS A CA 1
ATOM 532 C C . HIS A 1 68 ? 2.336 6.784 -1.920 1.00 86.19 68 HIS A C 1
ATOM 534 O O . HIS A 1 68 ? 1.118 6.926 -1.812 1.00 86.19 68 HIS A O 1
ATOM 540 N N . PRO A 1 69 ? 2.966 6.941 -3.108 1.00 89.81 69 PRO A N 1
ATOM 541 C CA . PRO A 1 69 ? 2.227 7.198 -4.345 1.00 89.81 69 PRO A CA 1
ATOM 542 C C . PRO A 1 69 ? 1.169 6.141 -4.682 1.00 89.81 69 PRO A C 1
ATOM 544 O O . PRO A 1 69 ? 0.081 6.506 -5.123 1.00 89.81 69 PRO A O 1
ATOM 547 N N . VAL A 1 70 ? 1.448 4.851 -4.450 1.00 93.00 70 VAL A N 1
ATOM 548 C CA . VAL A 1 70 ? 0.475 3.762 -4.654 1.00 93.00 70 VAL A CA 1
ATOM 549 C C . VAL A 1 70 ? -0.725 3.949 -3.736 1.00 93.00 70 VAL A C 1
ATOM 551 O O . VAL A 1 70 ? -1.858 4.004 -4.209 1.00 93.00 70 VAL A O 1
ATOM 554 N N . ALA A 1 71 ? -0.487 4.101 -2.431 1.00 91.88 71 ALA A N 1
ATOM 555 C CA . ALA A 1 71 ? -1.560 4.267 -1.460 1.00 91.88 71 ALA A CA 1
ATOM 556 C C . ALA A 1 71 ? -2.387 5.538 -1.722 1.00 91.88 71 ALA A C 1
ATOM 558 O O . ALA A 1 71 ? -3.608 5.496 -1.582 1.00 91.88 71 ALA A O 1
ATOM 559 N N . GLY A 1 72 ? -1.747 6.638 -2.134 1.00 92.25 72 GLY A N 1
ATOM 560 C CA . GLY A 1 72 ? -2.415 7.905 -2.455 1.00 92.25 72 GLY A CA 1
ATOM 561 C C . GLY A 1 72 ? -3.266 7.843 -3.708 1.00 92.25 72 GLY A C 1
ATOM 562 O O . GLY A 1 72 ? -4.427 8.251 -3.691 1.00 92.25 72 GLY A O 1
ATOM 563 N N . THR A 1 73 ? -2.717 7.272 -4.778 1.00 94.94 73 THR A N 1
ATOM 564 C CA . THR A 1 73 ? -3.451 7.089 -6.035 1.00 94.94 73 THR A CA 1
ATOM 565 C C . THR A 1 73 ? -4.646 6.165 -5.819 1.00 94.94 73 THR A C 1
ATOM 567 O O . THR A 1 73 ? -5.774 6.529 -6.144 1.00 94.94 73 THR A O 1
ATOM 570 N N . TYR A 1 74 ? -4.435 5.028 -5.150 1.00 96.25 74 TYR A N 1
ATOM 571 C CA . TYR A 1 74 ? -5.509 4.091 -4.836 1.00 96.25 74 TYR A CA 1
ATOM 572 C C . TYR A 1 74 ? -6.577 4.703 -3.911 1.00 96.25 74 TYR A C 1
ATOM 574 O O . TYR A 1 74 ? -7.766 4.471 -4.121 1.00 96.25 74 TYR A O 1
ATOM 582 N N . LYS A 1 75 ? -6.198 5.548 -2.934 1.00 95.12 75 LYS A N 1
ATOM 583 C CA . LYS A 1 75 ? -7.156 6.289 -2.090 1.00 95.12 75 LYS A CA 1
ATOM 584 C C . LYS A 1 75 ? -8.051 7.202 -2.918 1.00 95.12 75 LYS A C 1
ATOM 586 O O . LYS A 1 75 ? -9.265 7.174 -2.729 1.00 95.12 75 LYS A O 1
ATOM 591 N N . LYS A 1 76 ? -7.463 7.988 -3.824 1.00 95.12 76 LYS A N 1
ATOM 592 C CA . LYS A 1 76 ? -8.213 8.868 -4.728 1.00 95.12 76 LYS A CA 1
ATOM 593 C C . LYS A 1 76 ? -9.203 8.068 -5.575 1.00 95.12 76 LYS A C 1
ATOM 595 O O . LYS A 1 76 ? -10.381 8.404 -5.596 1.00 95.12 76 LYS A O 1
ATOM 600 N N . GLU A 1 77 ? -8.747 6.987 -6.203 1.00 96.62 77 GLU A N 1
ATOM 601 C CA . GLU A 1 77 ? -9.594 6.141 -7.052 1.00 96.62 77 GLU A CA 1
ATOM 602 C C . GLU A 1 77 ? -10.709 5.447 -6.253 1.00 96.62 77 GLU A C 1
ATOM 604 O O . GLU A 1 77 ? -11.846 5.391 -6.713 1.00 96.62 77 GLU A O 1
ATOM 609 N N . CYS A 1 78 ? -10.439 4.993 -5.023 1.00 96.94 78 CYS A N 1
ATOM 610 C CA . CYS A 1 78 ? -11.474 4.458 -4.134 1.00 96.94 78 CYS A CA 1
ATOM 611 C C . CYS A 1 78 ? -12.549 5.503 -3.815 1.00 96.94 78 CYS A C 1
ATOM 613 O O . CYS A 1 78 ? -13.736 5.192 -3.885 1.00 96.94 78 CYS A O 1
ATOM 615 N N . ILE A 1 79 ? -12.153 6.744 -3.506 1.00 94.56 79 ILE A N 1
ATOM 616 C CA . ILE A 1 79 ? -13.095 7.844 -3.247 1.00 94.56 79 ILE A CA 1
ATOM 617 C C . ILE A 1 79 ? -13.969 8.103 -4.480 1.00 94.56 79 ILE A C 1
ATOM 619 O O . ILE A 1 79 ? -15.187 8.205 -4.347 1.00 94.56 79 ILE A O 1
ATOM 623 N N . GLU A 1 80 ? -13.371 8.160 -5.673 1.00 96.88 80 GLU A N 1
ATOM 624 C CA . GLU A 1 80 ? -14.090 8.362 -6.941 1.00 96.88 80 GLU A CA 1
ATOM 625 C C . GLU A 1 80 ? -15.076 7.223 -7.247 1.00 96.88 80 GLU A C 1
ATOM 627 O O . GLU A 1 80 ? -16.134 7.457 -7.827 1.00 96.88 80 GLU A O 1
ATOM 632 N N . GLN A 1 81 ? -14.768 6.002 -6.807 1.00 96.69 81 GLN A N 1
ATOM 633 C CA . GLN A 1 81 ? -15.634 4.826 -6.937 1.00 96.69 81 GLN A CA 1
ATOM 634 C C . GLN A 1 81 ? -16.650 4.679 -5.789 1.00 96.69 81 GLN A C 1
ATOM 636 O O . GLN A 1 81 ? -17.436 3.732 -5.78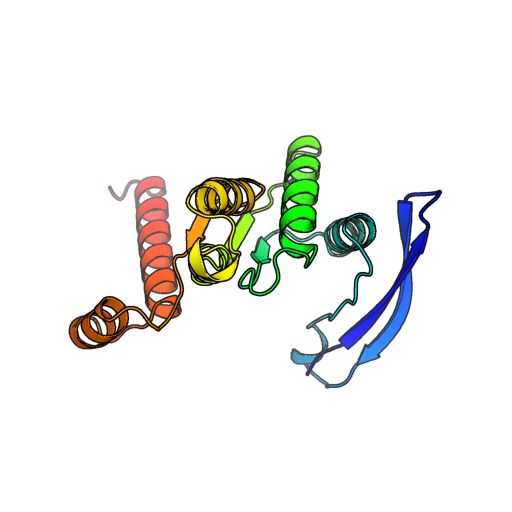0 1.00 96.69 81 GLN A O 1
ATOM 641 N N . GLY A 1 82 ? -16.635 5.569 -4.790 1.00 96.06 82 GLY A N 1
ATOM 642 C CA . GLY A 1 82 ? -17.464 5.442 -3.587 1.00 96.06 82 GLY A CA 1
ATOM 643 C C . GLY A 1 82 ? -17.070 4.271 -2.675 1.00 96.06 82 GLY A C 1
ATOM 644 O O . GLY A 1 82 ? -17.850 3.866 -1.810 1.00 96.06 82 GLY A O 1
ATOM 645 N N . LYS A 1 83 ? -15.866 3.717 -2.846 1.00 95.62 83 LYS A N 1
ATOM 646 C CA . LYS A 1 83 ? -15.321 2.633 -2.029 1.00 95.62 83 LYS A CA 1
ATOM 647 C C . LYS A 1 83 ? -14.657 3.195 -0.773 1.00 95.62 83 LYS A C 1
ATOM 649 O O . LYS A 1 83 ? -13.833 4.108 -0.826 1.00 95.62 83 LYS A O 1
ATOM 654 N N . LYS A 1 84 ? -14.984 2.612 0.382 1.00 93.94 84 LYS A N 1
ATOM 655 C CA . LYS A 1 84 ? -14.288 2.910 1.638 1.00 93.94 84 LYS A CA 1
ATOM 656 C C . LYS A 1 84 ? -12.917 2.242 1.623 1.00 93.94 84 LYS A C 1
ATOM 658 O O . LYS A 1 84 ? -12.819 1.041 1.415 1.00 93.94 84 LYS A O 1
ATOM 663 N N . TYR A 1 85 ? -11.883 3.024 1.883 1.00 94.38 85 TYR A N 1
ATOM 664 C CA . TYR A 1 85 ? -10.515 2.547 2.044 1.00 94.38 85 TYR A CA 1
ATOM 665 C C . TYR A 1 85 ? -9.856 3.359 3.155 1.00 94.38 85 TYR A C 1
ATOM 667 O O . TYR A 1 85 ? -9.997 4.584 3.171 1.00 94.38 85 TYR A O 1
ATOM 675 N N . PHE A 1 86 ? -9.179 2.692 4.086 1.00 90.12 86 PHE A N 1
ATOM 676 C CA . PHE A 1 86 ? -8.472 3.308 5.206 1.00 90.12 86 PHE A CA 1
ATOM 677 C C . PHE A 1 86 ? -6.971 3.081 5.054 1.00 90.12 86 PHE A C 1
ATOM 679 O O . PHE A 1 86 ? -6.522 1.945 4.897 1.00 90.12 86 PHE A O 1
ATOM 686 N N . SER A 1 87 ? -6.177 4.146 5.101 1.00 87.56 87 SER A N 1
ATOM 687 C CA . SER A 1 87 ? -4.731 4.029 4.935 1.00 87.56 87 SER A CA 1
ATOM 688 C C . SER A 1 87 ? -3.972 4.746 6.034 1.00 87.56 87 SER A C 1
ATOM 690 O O . SER A 1 87 ? -4.294 5.869 6.423 1.00 87.56 87 SER A O 1
ATOM 692 N N . VAL A 1 88 ? -2.930 4.077 6.516 1.00 81.69 88 VAL A N 1
ATOM 693 C CA . VAL A 1 88 ? -2.090 4.551 7.608 1.00 81.69 88 VAL A CA 1
ATOM 694 C C . VAL A 1 88 ? -0.636 4.552 7.174 1.00 81.69 88 VAL A C 1
ATOM 696 O O . VAL A 1 88 ? -0.094 3.518 6.782 1.00 81.69 88 VAL A O 1
ATOM 699 N N . ALA A 1 89 ? 0.029 5.695 7.325 1.00 76.44 89 ALA A N 1
ATOM 700 C CA . ALA A 1 89 ? 1.482 5.751 7.265 1.00 76.44 89 ALA A CA 1
ATOM 701 C C . ALA A 1 89 ? 2.084 5.403 8.635 1.00 76.44 89 ALA A C 1
ATOM 703 O O . ALA A 1 89 ? 1.821 6.073 9.642 1.00 76.44 89 ALA A O 1
ATOM 704 N N . SER A 1 90 ? 2.937 4.375 8.682 1.00 70.88 90 SER A N 1
ATOM 705 C CA . SER A 1 90 ? 3.739 4.047 9.866 1.00 70.88 90 SER A CA 1
ATOM 706 C C . SER A 1 90 ? 4.877 5.072 10.025 1.00 70.88 90 SER A C 1
ATOM 708 O O . SER A 1 90 ? 6.026 4.869 9.630 1.00 70.88 90 SER A O 1
ATOM 710 N N . GLY A 1 91 ? 4.526 6.217 10.601 1.00 55.50 91 GLY A N 1
ATOM 711 C CA . GLY A 1 91 ? 5.244 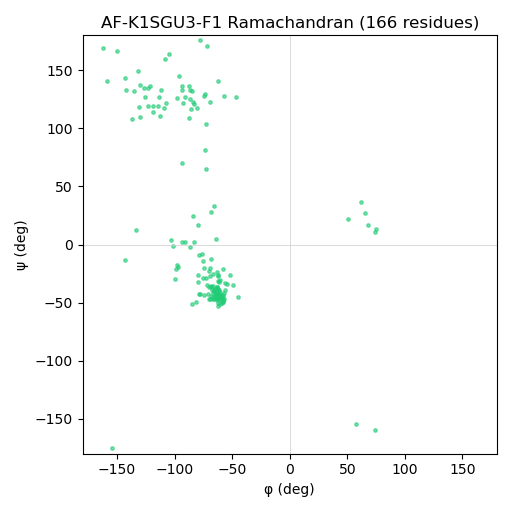7.495 10.638 1.00 55.50 91 GLY A CA 1
ATOM 712 C C . GLY A 1 91 ? 6.393 7.668 11.636 1.00 55.50 91 GLY A C 1
ATOM 713 O O . GLY A 1 91 ? 6.832 8.794 11.838 1.00 55.50 91 GLY A O 1
ATOM 714 N N . GLY A 1 92 ? 6.969 6.614 12.214 1.00 57.50 92 GLY A N 1
ATOM 715 C CA . GLY A 1 92 ? 8.304 6.764 12.821 1.00 57.50 92 GLY A CA 1
ATOM 716 C C . GLY A 1 92 ? 9.416 6.962 11.798 1.00 57.50 92 GLY A C 1
ATOM 717 O O . GLY A 1 92 ? 10.492 7.468 12.106 1.00 57.50 92 GLY A O 1
ATOM 718 N N . GLY A 1 93 ? 9.145 6.506 10.579 1.00 58.66 93 GLY A N 1
ATOM 719 C CA . GLY A 1 93 ? 10.092 6.460 9.490 1.00 58.66 93 GLY A CA 1
ATOM 720 C C . GLY A 1 93 ? 10.205 7.747 8.707 1.00 58.66 93 GLY A C 1
ATOM 721 O O . GLY A 1 93 ? 11.299 8.256 8.538 1.00 58.66 93 GLY A O 1
ATOM 722 N N . THR A 1 94 ? 9.077 8.301 8.263 1.00 62.22 94 THR A N 1
ATOM 723 C CA . THR A 1 94 ? 9.063 9.402 7.292 1.00 62.22 94 THR A CA 1
ATOM 724 C C . THR A 1 94 ? 9.788 10.640 7.808 1.00 62.22 94 THR A C 1
ATOM 726 O O . THR A 1 94 ? 10.707 11.099 7.145 1.00 62.22 94 THR A O 1
ATOM 729 N N . GLY A 1 95 ? 9.471 11.124 9.015 1.00 60.41 95 GLY A N 1
ATOM 730 C CA . GLY A 1 95 ? 10.155 12.288 9.598 1.00 60.41 95 GLY A CA 1
ATOM 731 C C . GLY A 1 95 ? 11.610 12.023 10.002 1.00 60.41 95 GLY A C 1
ATOM 732 O O . GLY A 1 95 ? 12.429 12.935 9.983 1.00 60.41 95 GLY A O 1
ATOM 733 N N . ARG A 1 96 ? 11.961 10.768 10.322 1.00 64.38 96 ARG A N 1
ATOM 734 C CA . ARG A 1 96 ? 13.352 10.372 10.586 1.00 64.38 96 ARG A CA 1
ATOM 735 C C . ARG A 1 96 ? 14.156 10.281 9.292 1.00 64.38 96 ARG A C 1
ATOM 737 O O . ARG A 1 96 ? 15.300 10.710 9.254 1.00 64.38 96 ARG A O 1
ATOM 744 N N . THR A 1 97 ? 13.606 9.691 8.240 1.00 65.25 97 THR A N 1
ATOM 745 C CA . THR A 1 97 ? 14.317 9.467 6.981 1.00 65.25 97 THR A CA 1
ATOM 746 C C . THR A 1 97 ? 14.397 10.731 6.153 1.00 65.25 97 THR A C 1
ATOM 748 O O . THR A 1 97 ? 15.466 11.049 5.650 1.00 65.25 97 THR A O 1
ATOM 751 N N . LEU A 1 98 ? 13.307 11.487 6.075 1.00 68.50 98 LEU A N 1
ATOM 752 C CA . LEU A 1 98 ? 13.282 12.799 5.442 1.00 68.50 98 LEU A CA 1
ATOM 753 C C . LEU A 1 98 ? 13.742 13.904 6.402 1.00 68.50 98 LEU A C 1
ATOM 755 O O . LEU A 1 98 ? 13.376 15.059 6.228 1.00 68.50 98 LEU A O 1
ATOM 759 N N . HIS A 1 99 ? 14.544 13.568 7.416 1.00 69.19 99 HIS A N 1
ATOM 760 C CA . HIS A 1 99 ? 15.163 14.574 8.267 1.00 69.19 99 HIS A CA 1
ATOM 761 C C . HIS A 1 99 ? 16.092 15.468 7.420 1.00 69.19 99 HIS A C 1
ATOM 763 O O . HIS A 1 99 ? 16.818 14.933 6.571 1.00 69.19 99 HIS A O 1
ATOM 769 N N . PRO A 1 100 ? 16.130 16.793 7.664 1.00 65.44 100 PRO A N 1
ATOM 770 C CA . PRO A 1 100 ? 16.998 17.739 6.958 1.00 65.44 100 PRO A CA 1
ATOM 771 C C . PRO A 1 100 ? 18.438 17.263 6.779 1.00 65.44 100 PRO A C 1
ATOM 773 O O . PRO A 1 100 ? 18.976 17.331 5.672 1.00 65.44 100 PRO A O 1
ATOM 776 N N . ASP A 1 101 ? 19.017 16.725 7.852 1.00 67.31 101 ASP A N 1
ATOM 777 C CA . ASP A 1 101 ? 20.407 16.264 7.874 1.00 67.31 101 ASP A CA 1
ATOM 778 C C . ASP A 1 101 ? 20.608 14.964 7.084 1.00 67.31 101 ASP A C 1
ATOM 780 O O . ASP A 1 101 ? 21.674 14.746 6.518 1.00 67.31 101 ASP A O 1
ATOM 784 N N . ASN A 1 102 ? 19.579 14.114 6.999 1.00 70.12 102 ASN A N 1
ATOM 785 C CA . ASN A 1 102 ? 19.657 12.839 6.281 1.00 70.12 102 ASN A CA 1
ATOM 786 C C . ASN A 1 102 ? 19.512 13.017 4.767 1.00 70.12 102 ASN A C 1
ATOM 788 O O . ASN A 1 102 ? 20.100 12.260 4.001 1.00 70.12 102 ASN A O 1
ATOM 792 N N . MET A 1 103 ? 18.738 14.015 4.336 1.00 71.50 103 MET A N 1
ATOM 793 C CA . MET A 1 103 ? 18.459 14.266 2.918 1.00 71.50 103 MET A CA 1
ATOM 794 C C . MET A 1 103 ? 19.283 15.416 2.326 1.00 71.50 103 MET A C 1
ATOM 796 O O . MET A 1 103 ? 19.104 15.732 1.152 1.00 71.50 103 MET A O 1
ATOM 800 N N . ALA A 1 104 ? 20.132 16.075 3.127 1.00 77.12 104 ALA A N 1
ATOM 801 C CA . ALA A 1 104 ? 20.892 17.277 2.755 1.00 77.12 104 ALA A CA 1
ATOM 802 C C . ALA A 1 104 ? 20.034 18.401 2.127 1.00 77.12 104 ALA A C 1
ATOM 804 O O . ALA A 1 104 ? 20.537 19.269 1.418 1.00 77.12 104 ALA A O 1
ATOM 805 N N . ALA A 1 105 ? 18.725 18.390 2.392 1.00 73.00 105 ALA A N 1
ATOM 806 C CA . ALA A 1 105 ? 17.740 19.289 1.791 1.00 73.00 105 ALA A CA 1
ATOM 807 C C . ALA A 1 105 ? 17.308 20.412 2.750 1.00 73.00 105 ALA A C 1
ATOM 809 O O . ALA A 1 105 ? 16.418 21.204 2.433 1.00 73.00 105 ALA A O 1
ATOM 810 N N . GLY A 1 106 ? 17.916 20.482 3.940 1.00 75.00 106 GLY A N 1
ATOM 811 C CA . GLY A 1 106 ? 17.582 21.485 4.945 1.00 75.00 106 GLY A CA 1
ATOM 812 C C . GLY A 1 106 ? 16.098 21.434 5.351 1.00 75.00 106 GLY A C 1
ATOM 813 O O . GLY A 1 106 ? 15.446 20.390 5.220 1.00 75.00 106 GLY A O 1
ATOM 814 N N . PRO A 1 107 ? 15.527 22.555 5.822 1.00 75.50 107 PRO A N 1
ATOM 815 C C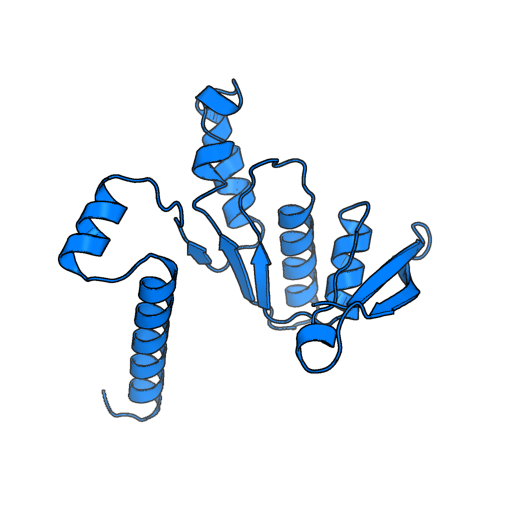A . PRO A 1 107 ? 14.128 22.627 6.251 1.00 75.50 107 PRO A CA 1
ATOM 816 C C . PRO A 1 107 ? 13.097 22.241 5.177 1.00 75.50 107 PRO A C 1
ATOM 818 O O . PRO A 1 107 ? 11.984 21.853 5.521 1.00 75.50 107 PRO A O 1
ATOM 821 N N . ALA A 1 108 ? 13.451 22.295 3.886 1.00 73.44 108 ALA A N 1
ATOM 822 C CA . ALA A 1 108 ? 12.546 21.926 2.793 1.00 73.44 108 ALA A CA 1
ATOM 823 C C . ALA A 1 108 ? 12.107 20.448 2.853 1.00 73.44 108 ALA A C 1
ATOM 825 O O . ALA A 1 108 ? 11.012 20.096 2.414 1.00 73.44 108 ALA A O 1
ATOM 826 N N . SER A 1 109 ? 12.925 19.586 3.460 1.00 72.81 109 SER A N 1
ATOM 827 C CA . SER A 1 109 ? 12.616 18.167 3.675 1.00 72.81 109 SER A CA 1
ATOM 828 C C . SER A 1 109 ? 11.389 17.922 4.572 1.00 72.81 109 SER A C 1
ATOM 830 O O . SER A 1 109 ? 10.667 16.937 4.379 1.00 72.81 109 SER A O 1
ATOM 832 N N . TYR A 1 110 ? 11.066 18.852 5.481 1.00 72.06 110 TYR A N 1
ATOM 833 C CA . TYR A 1 110 ? 9.844 18.780 6.286 1.00 72.06 110 TYR A CA 1
ATOM 834 C C . TYR A 1 110 ? 8.582 18.949 5.436 1.00 72.06 110 TYR A C 1
ATOM 836 O O . TYR A 1 110 ? 7.595 18.256 5.672 1.00 72.06 110 TYR A O 1
ATOM 844 N N . GLY A 1 111 ? 8.625 19.793 4.399 1.00 72.12 111 GLY A N 1
ATOM 845 C CA . GLY A 1 111 ? 7.519 19.930 3.449 1.00 72.12 111 GLY A CA 1
ATOM 846 C C . GLY A 1 111 ? 7.245 18.628 2.692 1.00 72.12 111 GLY A C 1
ATOM 847 O O . GLY A 1 111 ? 6.092 18.234 2.523 1.00 72.12 111 GLY A O 1
ATOM 848 N N . MET A 1 112 ? 8.299 17.901 2.307 1.00 75.75 112 MET A N 1
ATOM 849 C CA . MET A 1 112 ? 8.159 16.587 1.669 1.00 75.75 112 MET A CA 1
ATOM 850 C C . MET A 1 112 ? 7.652 15.520 2.650 1.00 75.75 112 MET A C 1
ATOM 852 O O . MET A 1 112 ? 6.840 14.676 2.279 1.00 75.75 112 MET A O 1
ATOM 856 N N . THR A 1 113 ? 8.078 15.582 3.915 1.00 72.00 113 THR A N 1
ATOM 857 C CA . THR A 1 113 ? 7.571 14.714 4.992 1.00 72.00 113 THR A CA 1
ATOM 858 C C . THR A 1 113 ? 6.064 14.867 5.166 1.00 72.00 113 THR A C 1
ATOM 860 O O . THR A 1 113 ? 5.340 13.871 5.173 1.00 72.00 113 THR A O 1
ATOM 863 N N . ASP A 1 114 ? 5.594 16.110 5.270 1.00 73.31 114 ASP A N 1
ATOM 864 C CA . ASP A 1 114 ? 4.175 16.427 5.429 1.00 73.31 114 ASP A CA 1
ATOM 865 C C . ASP A 1 114 ? 3.376 16.046 4.173 1.00 73.31 114 ASP A C 1
ATOM 867 O O . ASP A 1 114 ? 2.330 15.409 4.275 1.00 73.31 114 ASP A O 1
ATOM 871 N N . THR A 1 115 ? 3.919 16.313 2.980 1.00 77.56 115 THR A N 1
ATOM 872 C CA . THR A 1 115 ? 3.302 15.917 1.701 1.00 77.56 115 THR A CA 1
ATOM 873 C C . THR A 1 115 ? 3.091 14.404 1.620 1.00 77.56 115 THR A C 1
ATOM 875 O O . THR A 1 115 ? 1.994 13.946 1.306 1.00 77.56 115 THR A O 1
ATOM 878 N N . MET A 1 116 ? 4.118 13.611 1.937 1.00 76.00 116 MET A N 1
ATOM 879 C CA . MET A 1 116 ? 4.054 12.146 1.875 1.00 76.00 116 MET A CA 1
ATOM 880 C C . MET A 1 116 ? 3.122 11.561 2.939 1.00 76.00 116 MET A C 1
ATOM 882 O O . MET A 1 116 ? 2.413 10.593 2.666 1.00 76.00 116 MET A O 1
ATOM 886 N N . GLY A 1 117 ? 3.082 12.167 4.131 1.00 71.12 117 GLY A N 1
ATOM 887 C CA . GLY A 1 117 ? 2.115 11.817 5.168 1.00 71.12 117 GLY A CA 1
ATOM 888 C C . GLY A 1 117 ? 0.679 12.084 4.715 1.00 71.12 117 GLY A C 1
ATOM 889 O O . GLY A 1 117 ? -0.162 11.190 4.770 1.00 71.12 117 GLY A O 1
ATOM 890 N N . ARG A 1 118 ? 0.397 13.281 4.193 1.00 75.38 118 ARG A N 1
ATOM 891 C CA . ARG A 1 118 ? -0.959 13.710 3.810 1.00 75.38 118 ARG A CA 1
ATOM 892 C C . ARG A 1 118 ? -1.491 13.088 2.525 1.00 75.38 118 ARG A C 1
ATOM 894 O O . ARG A 1 118 ? -2.700 13.074 2.333 1.00 75.38 118 ARG A O 1
ATOM 901 N N . MET A 1 119 ? -0.619 12.579 1.655 1.00 80.69 119 MET A N 1
ATOM 902 C CA . MET A 1 119 ? -1.000 12.053 0.339 1.00 80.69 119 MET A CA 1
ATOM 903 C C . MET A 1 119 ? -2.087 10.971 0.405 1.00 80.69 119 MET A C 1
ATOM 905 O O . MET A 1 119 ? -2.908 10.866 -0.502 1.00 80.69 119 MET A O 1
ATOM 909 N N . HIS A 1 120 ? -2.078 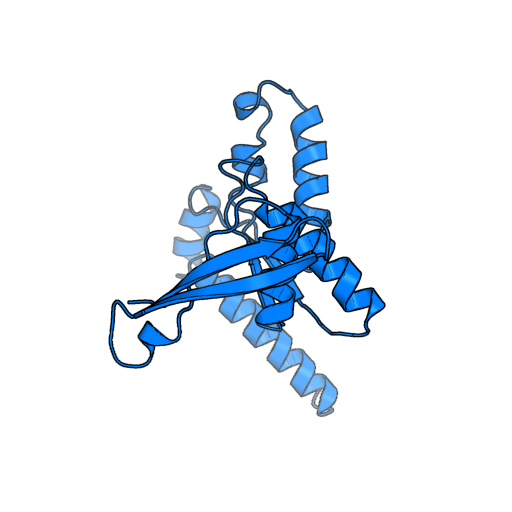10.150 1.453 1.00 76.19 120 HIS A N 1
ATOM 910 C CA . HIS A 1 120 ? -2.995 9.018 1.568 1.00 76.19 120 HIS A CA 1
ATOM 911 C C . HIS A 1 120 ? -3.488 8.744 2.989 1.00 76.19 120 HIS A C 1
ATOM 913 O O . HIS A 1 120 ? -4.407 7.945 3.153 1.00 76.19 120 HIS A O 1
ATOM 919 N N . SER A 1 121 ? -2.867 9.342 4.010 1.00 72.00 121 SER A N 1
ATOM 920 C CA . SER A 1 121 ? -3.062 8.900 5.389 1.00 72.00 121 SER A CA 1
ATOM 921 C C . SER A 1 121 ? -4.313 9.505 6.010 1.00 72.00 121 SER A C 1
ATOM 923 O O . SER A 1 121 ? -4.401 10.717 6.184 1.00 72.00 121 SER A O 1
ATOM 925 N N . ASP A 1 122 ? -5.228 8.638 6.435 1.00 71.06 122 ASP A N 1
ATOM 926 C CA . ASP A 1 122 ? -6.309 9.000 7.355 1.00 71.06 122 ASP A CA 1
ATOM 927 C C . ASP A 1 122 ? -5.773 9.160 8.789 1.00 71.06 122 ASP A C 1
ATOM 929 O O . ASP A 1 122 ? -6.290 9.948 9.577 1.00 71.06 122 ASP A O 1
ATOM 933 N N . ALA A 1 123 ? -4.705 8.426 9.119 1.00 64.75 123 ALA A N 1
ATOM 934 C CA . ALA A 1 123 ? -3.965 8.546 10.368 1.00 64.75 123 ALA A CA 1
ATOM 935 C C . ALA A 1 123 ? -2.460 8.354 10.131 1.00 64.75 123 ALA A C 1
ATOM 937 O O . ALA A 1 123 ? -2.038 7.506 9.343 1.00 64.75 123 ALA A O 1
ATOM 938 N N . GLN A 1 124 ? -1.639 9.114 10.855 1.00 62.34 124 GLN A N 1
ATOM 939 C CA . GLN A 1 124 ? -0.187 8.958 10.859 1.00 62.34 124 GLN A CA 1
ATOM 940 C C . GLN A 1 124 ? 0.271 8.610 12.274 1.00 62.34 124 GLN A C 1
ATOM 942 O O . GLN A 1 124 ? 0.088 9.392 13.205 1.00 62.34 124 GLN A O 1
ATOM 947 N N . PHE A 1 125 ? 0.887 7.440 12.446 1.00 58.16 125 PHE A N 1
ATOM 948 C CA . PHE A 1 125 ? 1.444 7.053 13.743 1.00 58.16 125 PHE A CA 1
ATOM 949 C C . PHE A 1 125 ? 2.911 7.449 13.822 1.00 58.16 125 PHE A C 1
ATOM 951 O O . PHE A 1 125 ? 3.708 6.948 13.043 1.00 58.16 125 PHE A O 1
ATOM 958 N N . ALA A 1 126 ? 3.319 8.267 14.790 1.00 53.94 126 ALA A N 1
ATOM 959 C CA . ALA A 1 126 ? 4.734 8.538 15.066 1.00 53.94 126 ALA A CA 1
ATOM 960 C C . ALA A 1 126 ? 5.412 7.321 15.735 1.00 53.94 126 ALA A C 1
ATOM 962 O O . ALA A 1 126 ? 5.796 7.335 16.899 1.00 53.94 126 ALA A O 1
ATOM 963 N N . GLY A 1 127 ? 5.507 6.208 15.015 1.00 51.75 127 GLY A N 1
ATOM 964 C CA . GLY A 1 127 ? 6.020 4.945 15.526 1.00 51.75 127 GLY A CA 1
ATOM 965 C C . GLY A 1 127 ? 7.506 4.764 15.252 1.00 51.75 127 GLY A C 1
ATOM 966 O O . GLY A 1 127 ? 7.851 3.932 14.417 1.00 51.75 127 GLY A O 1
ATOM 967 N N . SER A 1 128 ? 8.399 5.518 15.905 1.00 47.41 128 SER A N 1
ATOM 968 C CA . SER A 1 128 ? 9.796 5.070 16.017 1.00 47.41 128 SER A CA 1
ATOM 969 C C . SER A 1 128 ? 10.112 4.786 17.476 1.00 47.41 128 SER A C 1
ATOM 971 O O . SER A 1 128 ? 10.002 5.648 18.345 1.00 47.41 128 SER A O 1
ATOM 973 N N . SER A 1 129 ? 10.468 3.535 17.734 1.00 47.22 129 SER A N 1
ATOM 974 C CA . SER A 1 129 ? 10.828 2.949 19.023 1.00 47.22 129 SER A CA 1
ATOM 975 C C . SER A 1 129 ? 12.163 3.470 19.582 1.00 47.22 129 SER A C 1
ATOM 977 O O . SER A 1 129 ? 12.862 2.744 20.279 1.00 47.22 129 SER A O 1
ATOM 979 N N . SER A 1 130 ? 12.570 4.696 19.240 1.00 47.97 130 SER A N 1
ATOM 980 C CA . SER A 1 130 ? 13.900 5.231 19.564 1.00 47.97 130 SER A CA 1
ATOM 981 C C . SER A 1 130 ? 13.899 6.650 20.135 1.00 47.97 130 SER A C 1
ATOM 983 O O . SER A 1 130 ? 14.954 7.271 20.202 1.00 47.97 130 SER A O 1
ATOM 985 N N . VAL A 1 131 ? 12.746 7.188 20.533 1.00 46.88 131 VAL A N 1
ATOM 986 C CA . VAL A 1 131 ? 12.693 8.470 21.257 1.00 46.88 131 VAL A CA 1
ATOM 987 C C . VAL A 1 131 ? 12.843 8.174 22.759 1.00 46.88 131 VAL A C 1
ATOM 989 O O . VAL A 1 131 ? 12.188 7.245 23.220 1.00 46.88 131 VAL A O 1
ATOM 992 N N . PRO A 1 132 ? 13.642 8.914 23.551 1.00 52.50 132 PRO A N 1
ATOM 993 C CA . PRO A 1 132 ? 13.746 8.719 25.007 1.00 52.50 132 PRO A CA 1
ATOM 994 C C . PRO A 1 132 ? 12.384 8.652 25.723 1.00 52.50 132 PRO A C 1
ATOM 996 O O . PRO A 1 132 ? 12.180 7.811 26.594 1.00 52.50 132 PRO A O 1
ATOM 999 N N . ALA A 1 133 ? 11.406 9.425 25.239 1.00 54.19 133 ALA A N 1
ATOM 1000 C CA . ALA A 1 133 ? 10.015 9.377 25.684 1.00 54.19 133 ALA A CA 1
ATOM 1001 C C . ALA A 1 133 ? 9.339 8.006 25.475 1.00 54.19 133 ALA A C 1
ATOM 1003 O O . ALA A 1 133 ? 8.479 7.631 26.255 1.00 54.19 133 ALA A O 1
ATOM 1004 N N . HIS A 1 134 ? 9.718 7.228 24.457 1.00 52.66 134 HIS A N 1
ATOM 1005 C CA . HIS A 1 134 ? 9.204 5.871 24.236 1.00 52.66 134 HIS A CA 1
ATOM 1006 C C . HIS A 1 134 ? 9.667 4.900 25.329 1.00 52.66 134 HIS A C 1
ATOM 1008 O O . HIS A 1 134 ? 8.886 4.067 25.778 1.00 52.66 134 HIS A O 1
ATOM 1014 N N . VAL A 1 135 ? 10.920 5.025 25.774 1.00 54.94 135 VAL A N 1
ATOM 1015 C CA . VAL A 1 135 ? 11.478 4.209 26.862 1.00 54.94 135 VAL A CA 1
ATOM 1016 C C . VAL A 1 135 ? 10.854 4.610 28.200 1.00 54.94 135 VAL A C 1
ATOM 1018 O O . VAL A 1 135 ? 10.449 3.737 28.962 1.00 54.94 135 VAL A O 1
ATOM 1021 N N . GLU A 1 136 ? 10.685 5.911 28.457 1.00 58.38 136 GLU A N 1
ATOM 1022 C CA . GLU A 1 136 ? 9.965 6.400 29.643 1.00 58.38 136 GLU A CA 1
ATOM 1023 C C . GLU A 1 136 ? 8.485 5.996 29.642 1.00 58.38 136 GLU A C 1
ATOM 1025 O O . GLU A 1 136 ? 7.965 5.564 30.666 1.00 58.38 136 GLU A O 1
ATOM 1030 N N . MET A 1 137 ? 7.802 6.068 28.497 1.00 54.91 137 MET A N 1
ATOM 1031 C CA . MET A 1 137 ? 6.388 5.706 28.380 1.00 54.91 137 MET A CA 1
ATOM 1032 C C . MET A 1 137 ? 6.176 4.189 28.474 1.00 54.91 137 MET A C 1
ATOM 1034 O O . MET A 1 137 ? 5.209 3.753 29.097 1.00 54.91 137 MET A O 1
ATOM 1038 N N . MET A 1 138 ? 7.101 3.374 27.949 1.00 58.22 138 MET A N 1
ATOM 1039 C CA . MET A 1 138 ? 7.139 1.935 28.233 1.00 58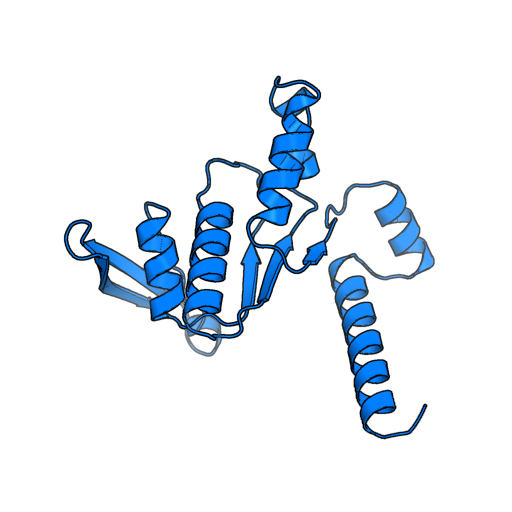.22 138 MET A CA 1
ATOM 1040 C C . MET A 1 138 ? 7.401 1.657 29.718 1.00 58.22 138 MET A C 1
ATOM 1042 O O . MET A 1 138 ? 6.816 0.726 30.258 1.00 58.22 138 MET A O 1
ATOM 1046 N N . GLY A 1 139 ? 8.233 2.455 30.392 1.00 65.38 139 GLY A N 1
ATOM 1047 C CA . GLY A 1 139 ? 8.472 2.336 31.833 1.00 65.38 139 GLY A CA 1
ATOM 1048 C C . GLY A 1 139 ? 7.264 2.725 32.693 1.00 65.38 139 GLY A C 1
ATOM 1049 O O . GLY A 1 139 ? 7.011 2.085 33.709 1.00 65.38 139 GLY A O 1
ATOM 1050 N N . LEU A 1 140 ? 6.498 3.739 32.278 1.00 70.38 140 LEU A N 1
ATOM 1051 C CA . LEU A 1 140 ? 5.321 4.230 33.000 1.00 70.38 140 LEU A CA 1
ATOM 1052 C C . LEU A 1 140 ? 4.064 3.388 32.731 1.00 70.38 140 LEU A C 1
ATOM 1054 O O . LEU A 1 140 ? 3.363 3.009 33.664 1.00 70.38 140 LEU A O 1
ATOM 1058 N N . ILE A 1 141 ? 3.757 3.126 31.457 1.00 70.81 141 ILE A N 1
ATOM 1059 C CA . ILE A 1 141 ? 2.510 2.471 31.022 1.00 70.81 141 ILE A CA 1
ATOM 1060 C C . ILE A 1 141 ? 2.711 0.961 30.805 1.00 70.81 141 ILE A C 1
ATOM 1062 O O . ILE A 1 141 ? 1.74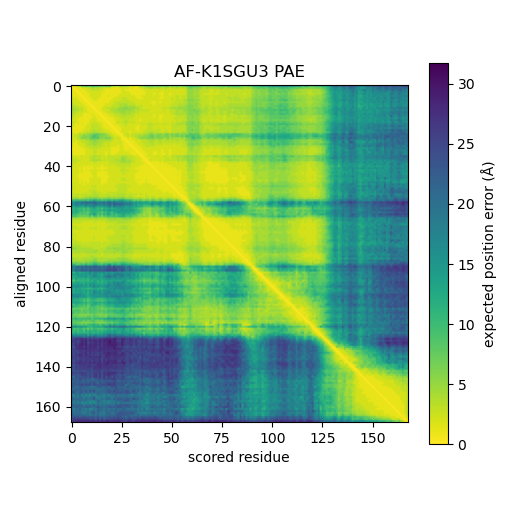6 0.200 30.796 1.00 70.81 141 ILE A O 1
ATOM 1066 N N . GLY A 1 142 ? 3.950 0.490 30.632 1.00 72.25 142 GLY A N 1
ATOM 1067 C CA . GLY A 1 142 ? 4.236 -0.924 30.353 1.00 72.25 142 GLY A CA 1
ATOM 1068 C C . GLY A 1 142 ? 3.894 -1.358 28.924 1.00 72.25 142 GLY A C 1
ATOM 1069 O O . GLY A 1 142 ? 3.875 -2.552 28.632 1.00 72.25 142 GLY A O 1
ATOM 1070 N N . MET A 1 143 ? 3.596 -0.414 28.024 1.00 67.00 143 MET A N 1
ATOM 1071 C CA . MET A 1 143 ? 3.116 -0.698 26.670 1.00 67.00 143 MET A CA 1
ATOM 1072 C C . MET A 1 143 ? 3.965 0.001 25.609 1.00 67.00 143 MET A C 1
ATOM 1074 O O . MET A 1 143 ? 4.278 1.184 25.714 1.00 67.00 143 MET A O 1
ATOM 1078 N N . GLY A 1 144 ? 4.320 -0.736 24.552 1.00 60.00 144 GLY A N 1
ATOM 1079 C CA . GLY A 1 144 ? 4.949 -0.164 23.361 1.00 60.00 144 GLY A CA 1
ATOM 1080 C C . GLY A 1 144 ? 3.962 0.535 22.429 1.00 60.00 144 GLY A C 1
ATOM 1081 O O . GLY A 1 144 ? 2.753 0.456 22.620 1.00 60.00 144 GLY A O 1
ATOM 1082 N N . ASN A 1 145 ? 4.473 1.156 21.361 1.00 61.53 145 ASN A N 1
ATOM 1083 C CA . ASN A 1 145 ? 3.673 1.980 20.444 1.00 61.53 145 ASN A CA 1
ATOM 1084 C C . ASN A 1 145 ? 2.509 1.195 19.826 1.00 61.53 145 ASN A C 1
ATOM 1086 O O . ASN A 1 145 ? 1.378 1.663 19.848 1.00 61.53 145 ASN A O 1
ATOM 1090 N N . ASN A 1 146 ? 2.759 -0.015 19.318 1.00 56.50 146 ASN A N 1
ATOM 1091 C CA . ASN A 1 146 ? 1.709 -0.810 18.675 1.00 56.50 146 ASN A CA 1
ATOM 1092 C C . ASN A 1 146 ? 0.619 -1.258 19.677 1.00 56.50 146 ASN A C 1
ATOM 1094 O O . ASN A 1 146 ? -0.557 -1.048 19.381 1.00 56.50 146 ASN A O 1
ATOM 1098 N N . PRO A 1 147 ? 0.955 -1.798 20.869 1.00 68.94 147 PRO A N 1
ATOM 1099 C CA . PRO A 1 147 ? -0.032 -2.032 21.928 1.00 68.94 147 PRO A CA 1
ATOM 1100 C C . PRO A 1 147 ? -0.802 -0.777 22.363 1.00 68.94 147 PRO A C 1
ATOM 1102 O O . PRO A 1 147 ? -2.017 -0.844 22.524 1.00 68.94 147 PRO A O 1
ATOM 1105 N N . MET A 1 148 ? -0.128 0.371 22.494 1.00 73.50 148 MET A N 1
ATOM 1106 C CA . MET A 1 148 ? -0.759 1.650 22.849 1.00 73.50 148 MET A CA 1
ATOM 1107 C C . MET A 1 148 ? -1.785 2.097 21.809 1.00 73.50 148 MET A C 1
ATOM 1109 O O . MET A 1 148 ? -2.882 2.533 22.160 1.00 73.50 148 MET A O 1
ATOM 1113 N N . VAL A 1 149 ? -1.456 1.956 20.524 1.00 64.31 149 VAL A N 1
ATOM 1114 C CA . VAL A 1 149 ? -2.393 2.226 19.427 1.00 64.31 149 VAL A CA 1
ATOM 1115 C C . VAL A 1 149 ? -3.583 1.276 19.504 1.00 64.31 149 VAL A C 1
ATOM 1117 O O . VAL A 1 149 ? -4.720 1.732 19.429 1.00 64.31 149 VAL A O 1
ATOM 1120 N N . GLY A 1 150 ? -3.340 -0.019 19.720 1.00 73.81 150 GLY A N 1
ATOM 1121 C CA . GLY A 1 150 ? -4.403 -1.009 19.890 1.00 73.81 150 GLY A CA 1
ATOM 1122 C C . GLY A 1 150 ? -5.358 -0.656 21.033 1.00 73.81 150 GLY A C 1
ATOM 1123 O O . GLY A 1 150 ? -6.569 -0.652 20.836 1.00 73.81 150 GLY A O 1
ATOM 1124 N N . ALA A 1 151 ? -4.823 -0.281 22.198 1.00 80.00 151 ALA A N 1
ATOM 1125 C CA . ALA A 1 151 ? -5.615 0.147 23.349 1.00 80.00 151 ALA A CA 1
ATOM 1126 C C . ALA A 1 151 ? -6.406 1.435 23.064 1.00 80.00 151 ALA A C 1
ATOM 1128 O O . ALA A 1 151 ? -7.589 1.516 23.386 1.00 80.00 151 ALA A O 1
ATOM 1129 N N . THR A 1 152 ? -5.782 2.416 22.408 1.00 79.38 152 THR A N 1
ATOM 1130 C CA . THR A 1 152 ? -6.430 3.690 22.054 1.00 79.38 152 THR A CA 1
ATOM 1131 C C . THR A 1 152 ? -7.583 3.474 21.076 1.00 79.38 152 THR A C 1
ATOM 1133 O O . THR A 1 152 ? -8.673 3.999 21.286 1.00 79.38 152 THR A O 1
ATOM 1136 N N . VAL A 1 153 ? -7.373 2.660 20.036 1.00 81.00 153 VAL A N 1
ATOM 1137 C CA . VAL A 1 153 ? -8.423 2.309 19.071 1.00 81.00 153 VAL A CA 1
ATOM 1138 C C . VAL A 1 153 ? -9.536 1.521 19.757 1.00 81.00 153 VAL A C 1
ATOM 1140 O O . VAL A 1 153 ? -10.702 1.834 19.548 1.00 81.00 153 VAL A O 1
ATOM 1143 N N . ALA A 1 154 ? -9.203 0.555 20.618 1.00 87.12 154 ALA A N 1
ATOM 1144 C CA . ALA A 1 154 ? -10.197 -0.219 21.358 1.00 87.12 154 ALA A CA 1
ATOM 1145 C C . ALA A 1 154 ? -11.084 0.671 22.243 1.00 87.12 154 ALA A C 1
ATOM 1147 O O . ALA A 1 154 ? -12.303 0.521 22.233 1.00 87.12 154 ALA A O 1
ATOM 1148 N N . VAL A 1 155 ? -10.494 1.633 22.961 1.00 91.00 155 VAL A N 1
ATOM 1149 C CA . VAL A 1 155 ? -11.248 2.601 23.771 1.00 91.00 155 VAL A CA 1
ATOM 1150 C C . VAL A 1 155 ? -12.110 3.501 22.887 1.00 91.00 155 VAL A C 1
ATOM 1152 O O . VAL A 1 155 ? -13.286 3.681 23.184 1.00 91.00 155 VAL A O 1
ATOM 1155 N N . ALA A 1 156 ? -11.567 4.035 21.791 1.00 88.75 156 ALA A N 1
ATOM 1156 C CA . ALA A 1 156 ? -12.323 4.895 20.882 1.00 88.75 156 ALA A CA 1
ATOM 1157 C C . ALA A 1 156 ? -13.532 4.168 20.269 1.00 88.75 156 ALA A C 1
ATOM 1159 O O . ALA A 1 156 ? -14.630 4.720 20.246 1.00 88.75 156 ALA A O 1
ATOM 1160 N N . VAL A 1 157 ? -13.350 2.915 19.835 1.00 90.00 157 VAL A N 1
ATOM 1161 C CA . VAL A 1 157 ? -14.439 2.066 19.330 1.00 90.00 157 VAL A CA 1
ATOM 1162 C C . VAL A 1 157 ? -15.470 1.807 20.425 1.00 90.00 157 VAL A C 1
ATOM 1164 O O . VAL A 1 157 ? -16.655 2.012 20.187 1.00 90.00 157 VAL A O 1
ATOM 1167 N N . ALA A 1 158 ? -15.040 1.437 21.634 1.00 93.88 158 ALA A N 1
ATOM 1168 C CA . ALA A 1 158 ? -15.957 1.175 22.742 1.00 93.88 158 ALA A CA 1
ATOM 1169 C C . ALA A 1 158 ? -16.791 2.412 23.123 1.00 93.88 158 ALA A C 1
ATOM 1171 O O . ALA A 1 158 ? -17.983 2.289 23.402 1.00 93.88 158 ALA A O 1
ATOM 1172 N N . VAL A 1 159 ? -16.186 3.604 23.114 1.00 94.75 159 VAL A N 1
ATOM 1173 C CA . VAL A 1 159 ? -16.885 4.874 23.370 1.00 94.75 159 VAL A CA 1
ATOM 1174 C C . VAL A 1 159 ? -17.900 5.172 22.265 1.00 94.75 159 VAL A C 1
ATOM 1176 O O . VAL A 1 159 ? -19.050 5.483 22.564 1.00 94.75 159 VAL A O 1
ATOM 1179 N N . GLU A 1 160 ? -17.508 5.028 21.001 1.00 93.44 160 GLU A N 1
ATOM 1180 C CA . GLU A 1 160 ? -18.389 5.238 19.846 1.00 93.44 160 GLU A CA 1
ATOM 1181 C C . GLU A 1 160 ? -19.583 4.266 19.844 1.00 93.44 160 GLU A C 1
ATOM 1183 O O . GLU A 1 160 ? -20.726 4.662 19.607 1.00 93.44 160 GLU A O 1
ATOM 1188 N N . GLU A 1 161 ? -19.348 2.987 20.141 1.00 95.56 161 GLU A N 1
ATOM 1189 C CA . GLU A 1 161 ? -20.407 1.980 20.257 1.00 95.56 161 GLU A CA 1
ATOM 1190 C C . GLU A 1 161 ? -21.343 2.270 21.432 1.00 95.56 161 GLU A C 1
ATOM 1192 O O . GLU A 1 161 ? -22.563 2.137 21.303 1.00 95.56 161 GLU A O 1
ATOM 1197 N N . ALA A 1 162 ? -20.801 2.711 22.568 1.00 95.19 162 ALA A N 1
ATOM 1198 C CA . ALA A 1 162 ? -21.602 3.092 23.722 1.00 95.19 162 ALA A CA 1
ATOM 1199 C C . ALA A 1 162 ? -22.465 4.336 23.443 1.00 95.19 162 ALA A C 1
ATOM 1201 O O . ALA A 1 162 ? -23.636 4.346 23.829 1.00 95.19 162 ALA A O 1
ATOM 1202 N N . ALA A 1 163 ? -21.938 5.332 22.722 1.00 95.06 163 ALA A N 1
ATOM 1203 C CA . ALA A 1 163 ? -22.693 6.505 22.279 1.00 95.06 163 ALA A CA 1
ATOM 1204 C C . ALA A 1 163 ? -23.834 6.116 21.320 1.00 95.06 163 ALA A C 1
ATOM 1206 O O . ALA A 1 163 ? -24.981 6.513 21.519 1.00 95.06 163 ALA A O 1
ATOM 1207 N N . LYS A 1 164 ? -23.566 5.250 20.332 1.00 93.31 164 LYS A N 1
ATOM 1208 C CA . LYS A 1 164 ? -24.600 4.703 19.429 1.00 93.31 164 LYS A CA 1
ATOM 1209 C C . LYS A 1 164 ? -25.677 3.901 20.159 1.00 93.31 164 LYS A C 1
ATOM 1211 O O . LYS A 1 164 ? -26.828 3.892 19.730 1.00 93.31 164 LYS A O 1
ATOM 1216 N N . ALA A 1 165 ? -25.311 3.235 21.252 1.00 94.69 165 ALA A N 1
ATOM 1217 C CA . ALA A 1 165 ? -26.231 2.492 22.106 1.00 94.69 165 ALA A CA 1
ATOM 1218 C C . ALA A 1 165 ? -26.968 3.369 23.141 1.00 94.69 165 ALA A C 1
ATOM 1220 O O . ALA A 1 165 ? -27.715 2.823 23.953 1.00 94.69 165 ALA A O 1
ATOM 1221 N N . GLY A 1 166 ? -26.752 4.692 23.151 1.00 90.88 166 GLY A N 1
ATOM 1222 C CA . GLY A 1 166 ? -27.380 5.620 24.098 1.00 90.88 166 GLY A CA 1
ATOM 1223 C C . GLY A 1 166 ? -26.955 5.407 25.554 1.00 90.88 166 GLY A C 1
ATOM 1224 O O . GLY A 1 166 ? -27.734 5.663 26.469 1.00 90.88 166 GLY A O 1
ATOM 1225 N N . LYS A 1 167 ? -25.749 4.873 25.780 1.00 86.50 167 LYS A N 1
ATOM 1226 C CA . LYS A 1 167 ? -25.179 4.644 27.122 1.00 86.50 167 LYS A CA 1
ATOM 1227 C C . LYS A 1 167 ? -24.345 5.82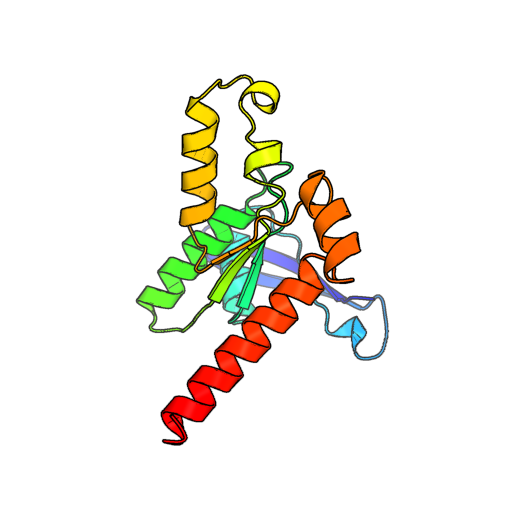6 27.633 1.00 86.50 167 LYS A C 1
ATOM 1229 O O . LYS A 1 167 ? -23.784 5.728 28.724 1.00 86.50 167 LYS A O 1
ATOM 1234 N N . PHE A 1 168 ? -24.276 6.898 26.848 1.00 64.31 168 PHE A N 1
ATOM 1235 C CA . PHE A 1 168 ? -23.668 8.191 27.147 1.00 64.31 168 PHE A CA 1
ATOM 1236 C C . PHE A 1 168 ? -24.552 9.304 26.593 1.00 64.31 168 PHE A C 1
ATOM 1238 O O . PHE A 1 168 ? -25.185 9.062 25.538 1.00 64.31 168 PHE A O 1
#